Protein AF-A0A661NZW1-F1 (afdb_monomer_lite)

Radius of gyration: 14.14 Å; chains: 1; bounding box: 20×42×42 Å

pLDDT: mean 73.8, std 13.7, range [37.62, 88.06]

Sequence (68 aa):
MTTVKKQSMLIQQALRWISEQRLRDPRARPAALLSEAGARFNLSPAEQEQLLAMLTAGSDGAGNSETT

Structure (mmCIF, N/CA/C/O backbone):
data_AF-A0A661NZW1-F1
#
_entry.id   AF-A0A661NZW1-F1
#
loop_
_atom_site.group_PDB
_atom_site.id
_atom_site.type_symbol
_atom_site.label_atom_id
_atom_site.label_alt_id
_atom_site.label_comp_id
_atom_site.label_asym_id
_atom_site.label_entity_id
_atom_site.label_seq_id
_atom_site.pdbx_PDB_ins_code
_atom_site.Cartn_x
_atom_site.Cartn_y
_atom_site.Cartn_z
_atom_site.occupancy
_atom_site.B_iso_or_equiv
_atom_site.auth_seq_id
_atom_site.auth_comp_id
_atom_site.auth_asym_id
_atom_site.auth_atom_id
_atom_site.pdbx_PDB_model_num
ATOM 1 N N . MET A 1 1 ? 4.944 4.690 27.807 1.00 37.62 1 MET A N 1
ATOM 2 C CA . MET A 1 1 ? 3.950 4.223 26.816 1.00 37.62 1 MET A CA 1
ATOM 3 C C . MET A 1 1 ? 4.272 4.875 25.478 1.00 37.62 1 MET A C 1
ATOM 5 O O . MET A 1 1 ? 4.261 6.091 25.399 1.00 37.62 1 MET A O 1
ATOM 9 N N . THR A 1 2 ? 4.684 4.097 24.475 1.00 44.06 2 THR A N 1
ATOM 10 C CA . THR A 1 2 ? 5.317 4.582 23.228 1.00 44.06 2 THR A CA 1
ATOM 11 C C . THR A 1 2 ? 4.571 4.065 21.994 1.00 44.06 2 THR A C 1
ATOM 13 O O . THR A 1 2 ? 5.111 3.323 21.177 1.00 44.06 2 THR A O 1
ATOM 16 N N . THR A 1 3 ? 3.300 4.434 21.853 1.00 54.38 3 THR A N 1
ATOM 17 C CA . THR A 1 3 ? 2.439 4.031 20.724 1.00 54.38 3 THR A CA 1
ATOM 18 C C . THR A 1 3 ? 2.820 4.698 19.396 1.00 54.38 3 THR A C 1
ATOM 20 O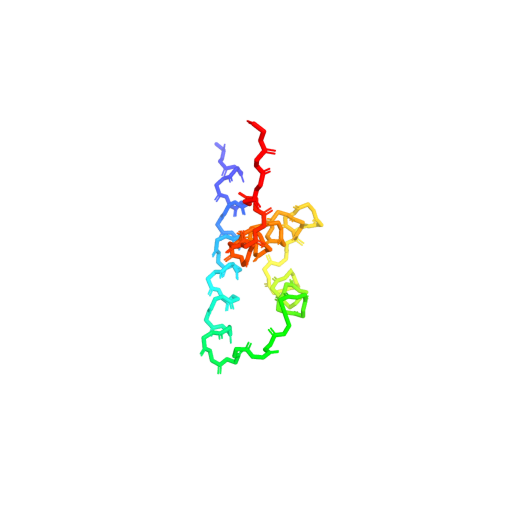 O . THR A 1 3 ? 2.625 4.092 18.348 1.00 54.38 3 THR A O 1
ATOM 23 N N . VAL A 1 4 ? 3.481 5.862 19.424 1.00 53.19 4 VAL A N 1
ATOM 24 C CA . VAL A 1 4 ? 4.017 6.547 18.225 1.00 53.19 4 VAL A CA 1
ATOM 25 C C . VAL A 1 4 ? 5.073 5.716 17.483 1.00 53.19 4 VAL A C 1
ATOM 27 O O . VAL A 1 4 ? 5.156 5.751 16.261 1.00 53.19 4 VAL A O 1
ATOM 30 N N . LYS A 1 5 ? 5.855 4.902 18.201 1.00 54.41 5 LYS A N 1
ATOM 31 C CA . LYS A 1 5 ? 6.991 4.166 17.623 1.00 54.41 5 LYS A CA 1
ATOM 32 C C . LYS A 1 5 ? 6.570 3.001 16.716 1.00 54.41 5 LYS A C 1
ATOM 34 O O . LYS A 1 5 ? 7.308 2.654 15.802 1.00 54.41 5 LYS A O 1
ATOM 39 N N . LYS A 1 6 ? 5.403 2.390 16.967 1.00 55.66 6 LYS A N 1
ATOM 40 C CA . LYS A 1 6 ? 4.907 1.246 16.177 1.00 55.66 6 LYS A CA 1
ATOM 41 C C . LYS A 1 6 ? 4.347 1.670 14.821 1.00 55.66 6 LYS A C 1
ATOM 43 O O . LYS A 1 6 ? 4.632 1.006 13.833 1.00 55.66 6 LYS A O 1
ATOM 48 N N . GLN A 1 7 ? 3.607 2.776 14.789 1.00 59.97 7 GLN A N 1
ATOM 49 C CA . GLN A 1 7 ? 2.987 3.319 13.574 1.00 59.97 7 GLN A CA 1
ATOM 50 C C . GLN A 1 7 ? 4.048 3.631 12.506 1.00 59.97 7 GLN A C 1
ATOM 52 O O . GLN A 1 7 ? 3.984 3.134 11.387 1.00 59.97 7 GLN A O 1
ATOM 57 N N . SER A 1 8 ? 5.133 4.315 12.884 1.00 68.69 8 SER A N 1
ATOM 58 C CA . SER A 1 8 ? 6.235 4.582 11.950 1.00 68.69 8 SER A CA 1
ATOM 59 C C . SER A 1 8 ? 6.959 3.317 11.474 1.00 68.69 8 SER A C 1
ATOM 61 O O . SER A 1 8 ? 7.457 3.286 10.352 1.00 68.69 8 SER A O 1
ATOM 63 N N . MET A 1 9 ? 7.022 2.265 12.296 1.00 77.69 9 MET A N 1
ATOM 64 C CA . MET A 1 9 ? 7.735 1.033 11.949 1.00 77.69 9 MET A CA 1
ATOM 65 C C . MET A 1 9 ? 7.006 0.229 10.865 1.00 77.69 9 MET A C 1
ATOM 67 O O . MET A 1 9 ? 7.661 -0.290 9.964 1.00 77.69 9 MET A O 1
ATOM 71 N N . LEU A 1 10 ? 5.670 0.176 10.907 1.00 81.94 10 LEU A N 1
ATOM 72 C CA . LEU A 1 10 ? 4.860 -0.499 9.885 1.00 81.94 10 LEU A CA 1
ATOM 73 C C . LEU A 1 10 ? 4.944 0.223 8.537 1.00 81.94 10 LEU A C 1
ATOM 75 O O . LEU A 1 10 ? 5.187 -0.422 7.520 1.00 81.94 10 LEU A O 1
ATOM 79 N N . ILE A 1 11 ? 4.847 1.557 8.540 1.00 81.38 11 ILE A N 1
ATOM 80 C CA . ILE A 1 11 ? 5.015 2.391 7.338 1.00 81.38 11 ILE A CA 1
ATOM 81 C C . ILE A 1 11 ? 6.406 2.175 6.724 1.00 81.38 11 ILE A C 1
ATOM 83 O O . ILE A 1 11 ? 6.531 1.931 5.527 1.00 81.38 11 ILE A O 1
ATOM 87 N N . GLN A 1 12 ? 7.467 2.195 7.536 1.00 81.81 12 GLN A N 1
ATOM 88 C CA . GLN A 1 12 ? 8.836 1.945 7.065 1.00 81.81 12 GLN A CA 1
ATOM 89 C C . GLN A 1 12 ? 9.006 0.531 6.486 1.00 81.81 12 GLN A C 1
ATOM 91 O O . GLN A 1 12 ? 9.689 0.350 5.475 1.00 81.81 12 GLN A O 1
ATOM 96 N N . GLN A 1 13 ? 8.387 -0.476 7.105 1.00 86.00 13 GLN A N 1
ATOM 97 C CA . GLN A 1 13 ? 8.467 -1.863 6.648 1.00 86.00 13 GLN A CA 1
ATOM 98 C C . GLN A 1 13 ? 7.686 -2.080 5.345 1.00 86.00 13 GLN A C 1
ATOM 100 O O . GLN A 1 13 ? 8.187 -2.750 4.441 1.00 86.00 13 GLN A O 1
ATOM 105 N N . ALA A 1 14 ? 6.520 -1.444 5.214 1.00 86.94 14 ALA A N 1
ATOM 106 C CA . ALA A 1 14 ? 5.754 -1.379 3.977 1.00 86.94 14 ALA 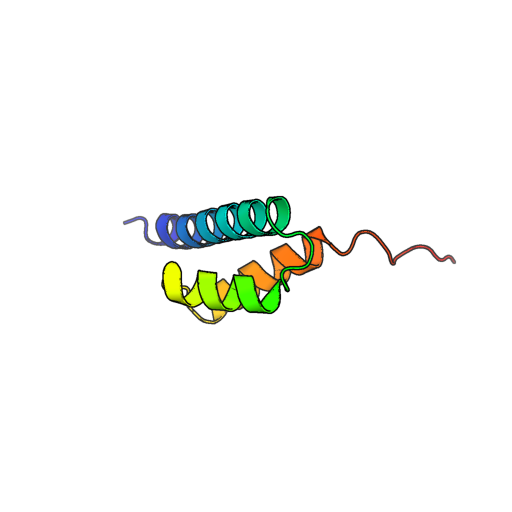A CA 1
ATOM 107 C C . ALA A 1 14 ? 6.554 -0.700 2.859 1.00 86.94 14 ALA A C 1
ATOM 109 O O . ALA A 1 14 ? 6.676 -1.257 1.772 1.00 86.94 14 ALA A O 1
ATOM 110 N N . LEU A 1 15 ? 7.182 0.446 3.134 1.00 81.81 15 LEU A N 1
ATOM 111 C CA . LEU A 1 15 ? 7.993 1.176 2.156 1.00 81.81 15 LEU A CA 1
ATOM 112 C C . LEU A 1 15 ? 9.179 0.338 1.655 1.00 81.81 15 LEU A C 1
ATOM 114 O O . LEU A 1 15 ? 9.452 0.293 0.451 1.00 81.81 15 LEU A O 1
ATOM 118 N N . ARG A 1 16 ? 9.863 -0.362 2.571 1.00 85.81 16 ARG A N 1
ATOM 119 C CA . ARG A 1 16 ? 10.950 -1.287 2.226 1.00 85.81 16 ARG A CA 1
ATOM 120 C C . ARG A 1 16 ? 10.437 -2.409 1.326 1.00 85.81 16 ARG A C 1
ATOM 122 O O . ARG A 1 16 ? 11.019 -2.639 0.272 1.00 85.81 16 ARG A O 1
ATOM 129 N N . TRP A 1 17 ? 9.324 -3.041 1.696 1.00 88.06 17 TRP A N 1
ATOM 130 C CA . TRP A 1 17 ? 8.731 -4.125 0.914 1.00 88.06 17 TRP A CA 1
ATOM 131 C C . TRP A 1 17 ? 8.328 -3.668 -0.495 1.00 88.06 17 TRP A C 1
ATOM 133 O O . TRP A 1 17 ? 8.660 -4.335 -1.471 1.00 88.06 17 TRP A O 1
ATOM 143 N N . ILE A 1 18 ? 7.687 -2.501 -0.624 1.00 84.50 18 ILE A N 1
ATOM 144 C CA . ILE A 1 18 ? 7.327 -1.920 -1.928 1.00 84.50 18 ILE A CA 1
ATOM 145 C C . ILE A 1 18 ? 8.580 -1.629 -2.760 1.00 84.50 18 ILE A C 1
ATOM 147 O O . ILE A 1 18 ? 8.587 -1.887 -3.961 1.00 84.50 18 ILE A O 1
ATOM 151 N N . SER A 1 19 ? 9.650 -1.126 -2.139 1.00 82.31 19 SER A N 1
ATOM 152 C CA . SER A 1 19 ? 10.920 -0.870 -2.833 1.00 82.31 19 SER A CA 1
ATOM 153 C C . SER A 1 19 ? 11.543 -2.162 -3.361 1.00 82.31 19 SER A C 1
ATOM 155 O O . SER A 1 19 ? 11.968 -2.205 -4.512 1.00 82.31 19 SER A O 1
ATOM 157 N N . GLU A 1 20 ? 11.534 -3.237 -2.568 1.00 87.06 20 GLU A N 1
ATOM 158 C CA . GLU A 1 20 ? 11.996 -4.562 -3.000 1.00 87.06 20 GLU A CA 1
ATOM 159 C C . GLU A 1 20 ? 11.139 -5.134 -4.138 1.00 87.06 20 GLU A C 1
ATOM 161 O O . GLU A 1 20 ? 11.678 -5.711 -5.084 1.00 87.06 20 GLU A O 1
ATOM 166 N N . GLN A 1 21 ? 9.815 -4.939 -4.089 1.00 86.00 21 GLN A N 1
ATOM 167 C CA . GLN A 1 21 ? 8.922 -5.342 -5.178 1.00 86.00 21 GLN A CA 1
ATOM 168 C C . GLN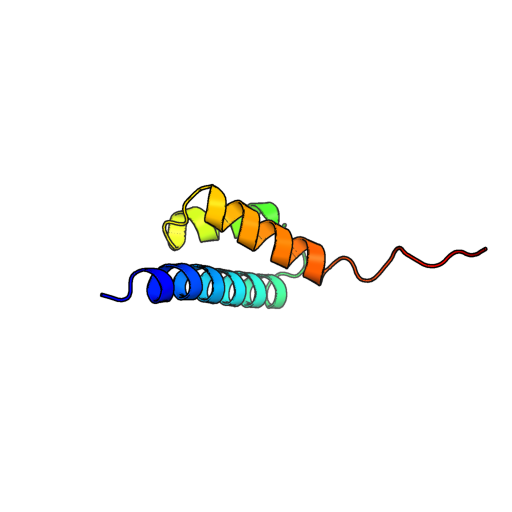 A 1 21 ? 9.170 -4.536 -6.452 1.00 86.00 21 GLN A C 1
ATOM 170 O O . GLN A 1 21 ? 9.247 -5.130 -7.517 1.00 86.00 21 GLN A O 1
ATOM 175 N N . ARG A 1 22 ? 9.384 -3.217 -6.366 1.00 80.94 22 ARG A N 1
ATOM 176 C CA . ARG A 1 22 ? 9.743 -2.383 -7.531 1.00 80.94 22 ARG A CA 1
ATOM 177 C C . ARG A 1 22 ? 11.111 -2.737 -8.116 1.00 80.94 22 ARG A C 1
ATOM 179 O O . ARG A 1 22 ? 11.309 -2.592 -9.316 1.00 80.94 22 ARG A O 1
ATOM 186 N N . LEU A 1 23 ? 12.049 -3.190 -7.284 1.00 81.38 23 LEU A N 1
ATOM 187 C CA . LEU A 1 23 ? 13.356 -3.691 -7.719 1.00 81.38 23 LEU A CA 1
ATOM 188 C C . LEU A 1 23 ? 13.237 -5.010 -8.489 1.00 81.38 23 LEU A C 1
ATOM 190 O O . LEU A 1 23 ? 13.948 -5.209 -9.470 1.00 81.38 23 LEU A O 1
ATOM 194 N N . ARG A 1 24 ? 12.344 -5.905 -8.052 1.00 81.94 24 ARG A N 1
ATOM 195 C CA . ARG A 1 24 ? 12.063 -7.167 -8.753 1.00 81.94 24 ARG A CA 1
ATOM 196 C C . ARG A 1 24 ? 11.198 -6.973 -9.991 1.00 81.94 24 ARG A C 1
ATOM 198 O O . ARG A 1 24 ? 11.427 -7.638 -10.994 1.00 81.94 24 ARG A O 1
ATOM 205 N N . ASP A 1 25 ? 10.232 -6.070 -9.911 1.00 76.81 25 ASP A N 1
ATOM 206 C CA . ASP A 1 25 ? 9.243 -5.828 -10.946 1.00 76.81 25 ASP A CA 1
ATOM 207 C C . ASP A 1 25 ? 9.018 -4.314 -11.122 1.00 76.81 25 ASP A C 1
ATOM 209 O O . ASP A 1 25 ? 8.124 -3.714 -10.516 1.00 76.81 25 ASP A O 1
ATOM 213 N N . PRO A 1 26 ? 9.838 -3.646 -11.955 1.00 74.31 26 PRO A N 1
ATOM 214 C CA . PRO A 1 26 ? 9.750 -2.199 -12.155 1.00 74.31 26 PRO A CA 1
ATOM 215 C C . PRO A 1 26 ? 8.454 -1.760 -12.854 1.00 74.31 26 PRO A C 1
ATOM 217 O O . PRO A 1 26 ? 8.170 -0.564 -12.925 1.00 74.31 26 PRO A O 1
ATOM 220 N N . ARG A 1 27 ? 7.656 -2.708 -13.366 1.00 78.81 27 ARG A N 1
ATOM 221 C CA . ARG A 1 27 ? 6.335 -2.460 -13.959 1.00 78.81 27 ARG A CA 1
ATOM 222 C C . ARG A 1 27 ? 5.191 -2.580 -12.953 1.00 78.81 27 ARG A C 1
ATOM 224 O O . ARG A 1 27 ? 4.063 -2.208 -13.290 1.00 78.81 27 ARG A O 1
ATOM 231 N N . ALA A 1 28 ? 5.454 -3.072 -11.742 1.00 75.75 28 ALA A N 1
ATOM 232 C CA . ALA A 1 28 ? 4.439 -3.185 -10.708 1.00 75.75 28 ALA A CA 1
ATOM 233 C C . ALA A 1 28 ? 3.887 -1.801 -10.343 1.00 75.75 28 ALA A C 1
ATOM 235 O O . ALA A 1 28 ? 4.624 -0.857 -10.043 1.00 75.75 28 ALA A O 1
ATOM 236 N N . ARG A 1 29 ? 2.556 -1.671 -10.384 1.00 79.50 29 ARG A N 1
ATOM 237 C CA . ARG A 1 29 ? 1.897 -0.395 -10.106 1.00 79.50 29 ARG A CA 1
ATOM 238 C C . ARG A 1 29 ? 2.029 -0.052 -8.618 1.00 79.50 29 ARG A C 1
ATOM 240 O O . ARG A 1 29 ? 1.614 -0.861 -7.787 1.00 79.50 29 ARG A O 1
ATOM 247 N N . PRO A 1 30 ? 2.485 1.165 -8.269 1.00 76.31 30 PRO A N 1
ATOM 248 C CA . PRO A 1 30 ? 2.619 1.599 -6.879 1.00 76.31 30 PRO A CA 1
ATOM 249 C C . PRO A 1 30 ? 1.309 1.475 -6.087 1.00 76.31 30 PRO A C 1
ATOM 251 O O . PRO A 1 30 ? 1.331 1.070 -4.932 1.00 76.31 30 PRO A O 1
ATOM 254 N N . ALA A 1 31 ? 0.163 1.733 -6.725 1.00 79.56 31 ALA A N 1
ATOM 255 C CA . ALA A 1 31 ? -1.155 1.588 -6.107 1.00 79.56 31 ALA A CA 1
ATOM 256 C C . ALA A 1 31 ? -1.512 0.133 -5.737 1.00 79.56 31 ALA A C 1
ATOM 258 O O . ALA A 1 31 ? -2.140 -0.098 -4.707 1.00 79.56 31 ALA A O 1
ATOM 259 N N . ALA A 1 32 ? -1.096 -0.850 -6.544 1.00 83.94 32 ALA A N 1
ATOM 260 C CA . ALA A 1 32 ? -1.331 -2.264 -6.247 1.00 83.94 32 ALA A CA 1
ATOM 261 C C . ALA A 1 32 ? -0.463 -2.718 -5.064 1.00 83.94 32 ALA A C 1
ATOM 263 O O . ALA A 1 32 ? -0.973 -3.275 -4.095 1.00 83.94 32 ALA A O 1
ATOM 264 N N . LEU A 1 33 ? 0.825 -2.357 -5.097 1.00 83.50 33 LEU A N 1
ATOM 265 C CA . LEU A 1 33 ? 1.773 -2.642 -4.020 1.00 83.50 33 LEU A CA 1
ATOM 266 C C . LEU A 1 33 ? 1.376 -1.964 -2.701 1.00 83.50 33 LEU A C 1
ATOM 268 O O . LEU A 1 33 ? 1.540 -2.551 -1.637 1.00 83.50 33 LEU A O 1
ATOM 272 N N . LEU A 1 34 ? 0.818 -0.754 -2.762 1.00 82.75 34 LEU A N 1
ATOM 273 C CA . LEU A 1 34 ? 0.265 -0.051 -1.605 1.00 82.75 34 LEU A CA 1
ATOM 274 C C . LEU A 1 34 ? -0.931 -0.791 -1.001 1.00 82.75 34 LEU A C 1
ATOM 276 O O . LEU A 1 34 ? -1.027 -0.902 0.219 1.00 82.75 34 LEU A O 1
ATOM 280 N N . SER A 1 35 ? -1.850 -1.274 -1.839 1.00 83.69 35 SER A N 1
ATOM 281 C CA . SER A 1 35 ? -3.036 -1.999 -1.377 1.00 83.69 35 SER A CA 1
ATOM 282 C C . SER A 1 35 ? -2.640 -3.321 -0.704 1.00 83.69 35 SER A C 1
ATOM 284 O O . SER A 1 35 ? -3.081 -3.603 0.412 1.00 83.69 35 SER A O 1
ATOM 286 N N . GLU A 1 36 ? -1.706 -4.066 -1.308 1.00 86.62 36 GLU A N 1
ATOM 287 C CA . GLU A 1 36 ? -1.115 -5.271 -0.711 1.00 86.62 36 GLU A CA 1
ATOM 288 C C . GLU A 1 36 ? -0.361 -4.974 0.585 1.00 86.62 36 GLU A C 1
ATOM 290 O O . GLU A 1 36 ? -0.552 -5.672 1.579 1.00 86.62 36 GLU A O 1
ATOM 295 N N . ALA A 1 37 ? 0.466 -3.927 0.611 1.00 85.81 37 ALA A N 1
ATOM 296 C CA . ALA A 1 37 ? 1.183 -3.528 1.815 1.00 85.81 37 ALA A CA 1
ATOM 297 C C . ALA A 1 37 ? 0.212 -3.096 2.926 1.00 85.81 37 ALA A C 1
ATOM 299 O O . ALA A 1 37 ? 0.391 -3.476 4.07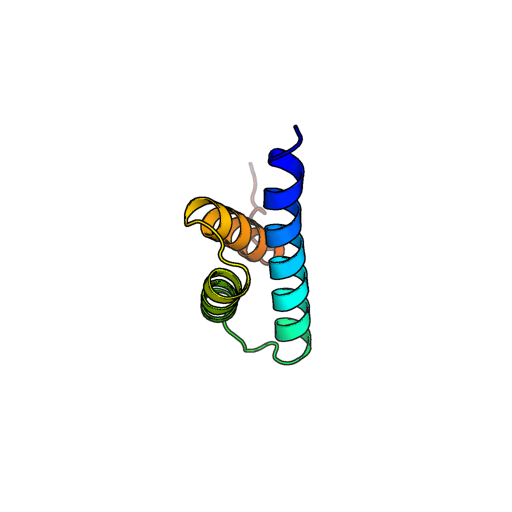9 1.00 85.81 37 ALA A O 1
ATOM 300 N N . GLY A 1 38 ? -0.854 -2.370 2.592 1.00 84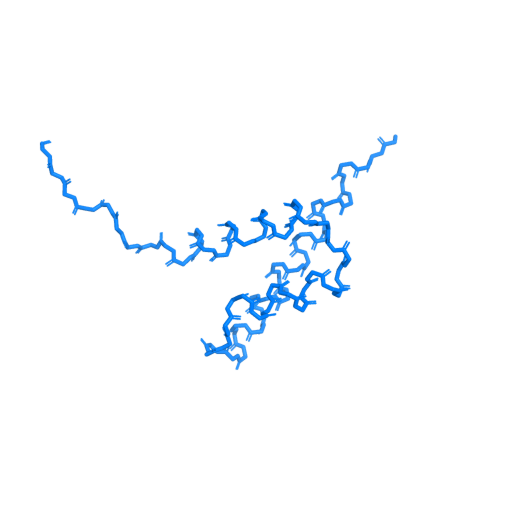.81 38 GLY A N 1
ATOM 301 C CA . GLY A 1 38 ? -1.890 -1.974 3.542 1.00 84.81 38 GLY A CA 1
ATOM 302 C C . GLY A 1 38 ? -2.571 -3.162 4.206 1.00 84.81 38 GLY A C 1
ATOM 303 O O . GLY A 1 38 ? -2.627 -3.220 5.433 1.00 84.81 38 GLY A O 1
ATOM 304 N N . ALA A 1 39 ? -2.993 -4.149 3.413 1.00 85.00 39 ALA A N 1
ATOM 305 C CA . ALA A 1 39 ? -3.577 -5.383 3.933 1.00 85.00 39 ALA A CA 1
ATOM 306 C C . ALA A 1 39 ? -2.561 -6.221 4.732 1.00 85.00 39 ALA A C 1
ATOM 308 O O . ALA A 1 39 ? -2.896 -6.796 5.765 1.00 85.00 39 ALA A O 1
ATOM 309 N N . ARG A 1 40 ? -1.303 -6.272 4.281 1.00 85.19 40 ARG A N 1
ATOM 310 C CA . ARG A 1 40 ? -0.246 -7.099 4.883 1.00 85.19 40 ARG A CA 1
ATOM 311 C C . ARG A 1 40 ? 0.284 -6.544 6.202 1.00 85.19 40 ARG A C 1
ATOM 313 O O . ARG A 1 40 ? 0.582 -7.315 7.110 1.00 85.19 40 ARG A O 1
ATOM 320 N N . PHE A 1 41 ? 0.429 -5.227 6.297 1.00 84.44 41 PHE A N 1
ATOM 321 C CA . PHE A 1 41 ? 0.929 -4.528 7.485 1.00 84.44 41 PHE A CA 1
ATOM 322 C C . PHE A 1 41 ? -0.198 -3.968 8.360 1.00 84.44 41 PHE A C 1
ATOM 324 O O . PHE A 1 41 ? 0.085 -3.378 9.400 1.00 84.44 41 PHE A O 1
ATOM 331 N N . ASN A 1 42 ? -1.458 -4.199 7.971 1.00 83.56 42 ASN A N 1
ATOM 332 C CA . ASN A 1 42 ? -2.656 -3.738 8.666 1.00 83.56 42 ASN A CA 1
ATOM 333 C C . ASN A 1 42 ? -2.648 -2.212 8.882 1.00 83.56 42 ASN A C 1
ATOM 335 O O . ASN A 1 42 ? -2.953 -1.726 9.973 1.00 83.56 42 ASN A O 1
ATOM 339 N N . LEU A 1 43 ? -2.233 -1.482 7.838 1.00 81.88 43 LEU A N 1
ATOM 340 C CA . LEU A 1 43 ? -2.129 -0.023 7.847 1.00 81.88 43 LEU A CA 1
ATOM 341 C C . LEU A 1 43 ? -3.527 0.591 7.891 1.00 81.88 43 LEU A C 1
ATOM 343 O O . LEU A 1 43 ? -4.421 0.188 7.145 1.00 81.88 43 LEU A O 1
ATOM 347 N N . SER A 1 44 ? -3.696 1.608 8.728 1.00 82.50 44 SER A N 1
ATOM 348 C CA . SER A 1 44 ? -4.906 2.428 8.737 1.00 82.50 44 SER A CA 1
ATOM 349 C C . SER A 1 44 ? -5.010 3.247 7.441 1.00 82.50 44 SER A C 1
ATOM 351 O O . SER A 1 44 ? -3.979 3.528 6.823 1.00 82.50 44 SER A O 1
ATOM 353 N N . PRO A 1 45 ? -6.207 3.730 7.058 1.00 81.31 45 PRO A N 1
ATOM 354 C CA . PRO A 1 45 ? -6.379 4.575 5.871 1.00 81.31 45 PRO A CA 1
ATOM 355 C C . PRO A 1 45 ? -5.408 5.766 5.850 1.00 81.31 45 PRO A C 1
ATOM 357 O O . PRO A 1 45 ? -4.733 5.997 4.854 1.00 81.31 45 PRO A O 1
ATOM 360 N N . ALA A 1 46 ? -5.229 6.431 6.996 1.00 83.00 46 ALA A N 1
ATOM 361 C CA . ALA A 1 46 ? -4.280 7.533 7.153 1.00 83.00 46 ALA A CA 1
ATOM 362 C C . ALA A 1 46 ? -2.813 7.121 6.905 1.00 83.00 46 ALA A C 1
ATOM 364 O O . ALA A 1 46 ? -2.030 7.880 6.338 1.00 83.00 46 ALA A O 1
ATOM 365 N N . GLU A 1 47 ? -2.425 5.909 7.311 1.00 83.19 47 GLU A N 1
ATOM 366 C CA . GLU A 1 47 ? -1.070 5.385 7.106 1.00 83.19 47 GLU A CA 1
ATOM 367 C C . GLU A 1 47 ? -0.840 5.005 5.635 1.00 83.19 47 GLU A C 1
ATOM 369 O O . GLU A 1 47 ? 0.246 5.229 5.100 1.00 83.19 47 GLU A O 1
ATOM 374 N N . GLN A 1 48 ? -1.865 4.478 4.955 1.00 83.06 48 GLN A N 1
ATOM 375 C CA . GLN A 1 48 ? -1.813 4.202 3.517 1.00 83.06 48 GLN A CA 1
ATOM 376 C C . GLN A 1 48 ? -1.670 5.492 2.703 1.00 83.06 48 GLN A C 1
ATOM 378 O O . GLN A 1 48 ? -0.876 5.528 1.764 1.00 83.06 48 GLN A O 1
ATOM 383 N N . GLU A 1 49 ? -2.377 6.560 3.077 1.00 83.94 49 GLU A N 1
ATOM 384 C CA . GLU A 1 49 ? -2.232 7.875 2.441 1.00 83.94 49 GLU A CA 1
ATOM 385 C C . GLU A 1 49 ? -0.826 8.454 2.637 1.00 83.94 49 GLU A C 1
ATOM 387 O O . GLU A 1 49 ? -0.217 8.928 1.677 1.00 83.94 49 GLU A O 1
ATOM 392 N N . GLN A 1 50 ? -0.259 8.346 3.844 1.00 82.19 50 GLN A N 1
ATOM 393 C CA . GLN A 1 50 ? 1.130 8.747 4.105 1.00 82.19 50 GLN A CA 1
ATOM 394 C C . GLN A 1 50 ? 2.132 7.945 3.266 1.00 82.19 50 GLN A C 1
ATOM 396 O O . GLN A 1 50 ? 3.058 8.517 2.686 1.00 82.19 50 GLN A O 1
ATOM 401 N N . LEU A 1 51 ? 1.950 6.624 3.174 1.00 81.19 51 LEU A N 1
ATOM 402 C CA . LEU A 1 51 ? 2.814 5.756 2.378 1.00 81.19 51 LEU A CA 1
ATOM 403 C C . LEU A 1 51 ? 2.716 6.092 0.883 1.00 81.19 51 LEU A C 1
ATOM 405 O O . LEU A 1 51 ? 3.738 6.155 0.202 1.00 81.19 51 LEU A O 1
ATOM 409 N N . LEU A 1 52 ? 1.504 6.345 0.378 1.00 80.94 52 LEU A N 1
ATOM 410 C CA . LEU A 1 52 ? 1.265 6.762 -1.004 1.00 80.94 52 LEU A CA 1
ATOM 411 C C . LEU A 1 52 ? 1.928 8.107 -1.300 1.00 80.94 52 LEU A C 1
ATOM 413 O O . LEU A 1 52 ? 2.602 8.232 -2.321 1.00 80.94 52 LEU A O 1
ATOM 417 N N . ALA A 1 53 ? 1.779 9.081 -0.398 1.00 80.44 53 ALA A N 1
ATOM 418 C CA . ALA A 1 53 ? 2.407 10.394 -0.504 1.00 80.44 53 ALA A CA 1
ATOM 419 C C . ALA A 1 53 ? 3.937 10.277 -0.581 1.00 80.44 53 ALA A C 1
ATOM 421 O O . ALA A 1 53 ? 4.560 10.894 -1.439 1.00 80.44 53 ALA A O 1
ATOM 422 N N . MET A 1 54 ? 4.550 9.423 0.245 1.00 77.50 54 MET A N 1
ATOM 423 C CA . MET A 1 54 ? 5.990 9.145 0.173 1.00 77.50 54 MET A CA 1
ATOM 424 C C . MET A 1 54 ? 6.396 8.454 -1.135 1.00 77.50 54 MET A C 1
ATOM 426 O O . MET A 1 54 ? 7.454 8.745 -1.689 1.00 77.50 54 MET A O 1
ATOM 430 N N . LEU A 1 55 ? 5.561 7.546 -1.644 1.00 75.31 55 LEU A N 1
ATOM 431 C CA . LEU A 1 55 ? 5.848 6.781 -2.855 1.00 75.31 55 LEU A CA 1
ATOM 432 C C . LEU A 1 55 ? 5.726 7.631 -4.130 1.00 75.31 55 LEU A C 1
ATOM 434 O O . LEU A 1 55 ? 6.537 7.471 -5.043 1.00 75.31 55 LEU A O 1
ATOM 438 N N . THR A 1 56 ? 4.745 8.539 -4.181 1.00 73.50 56 THR A N 1
ATOM 439 C CA . THR A 1 56 ? 4.583 9.505 -5.277 1.00 73.50 56 THR A CA 1
ATOM 440 C C . THR A 1 56 ? 5.627 10.616 -5.191 1.00 73.50 56 THR A C 1
ATOM 442 O O . THR A 1 56 ? 6.248 10.922 -6.202 1.00 73.50 56 THR A O 1
ATOM 445 N N . ALA A 1 57 ? 5.926 11.135 -3.993 1.00 68.38 57 ALA A N 1
ATOM 446 C CA . ALA A 1 57 ? 6.981 12.132 -3.797 1.00 68.38 57 ALA A CA 1
ATOM 447 C C . ALA A 1 57 ? 8.376 11.582 -4.142 1.00 68.38 57 ALA A C 1
ATOM 449 O O . ALA A 1 57 ? 9.219 12.307 -4.653 1.00 68.38 57 ALA A O 1
ATOM 450 N N . GLY A 1 58 ? 8.621 10.286 -3.921 1.00 59.81 58 GLY A N 1
ATOM 451 C CA . GLY A 1 58 ? 9.870 9.626 -4.312 1.00 59.81 58 GLY A CA 1
ATOM 452 C C . GLY A 1 58 ? 10.001 9.325 -5.812 1.00 59.81 58 GLY A C 1
ATOM 453 O O . GLY A 1 58 ? 11.051 8.851 -6.237 1.00 59.81 58 GLY A O 1
ATOM 454 N N . SER A 1 59 ? 8.955 9.531 -6.620 1.00 50.06 59 SER A N 1
ATOM 455 C CA . SER A 1 59 ? 9.005 9.403 -8.090 1.00 50.06 59 SER A CA 1
ATOM 456 C C . SER A 1 59 ? 8.762 10.730 -8.819 1.00 50.06 59 SER A C 1
ATOM 458 O O . SER A 1 59 ? 9.062 10.816 -10.007 1.00 50.06 59 SER A O 1
ATOM 460 N N . ASP A 1 60 ? 8.309 11.767 -8.113 1.00 45.56 60 ASP A N 1
ATOM 461 C CA . ASP A 1 60 ? 8.142 13.121 -8.640 1.00 45.56 60 ASP A CA 1
ATOM 462 C C . ASP A 1 60 ? 9.436 13.934 -8.483 1.00 45.56 60 ASP A C 1
ATOM 464 O O . ASP A 1 60 ? 9.579 14.840 -7.668 1.00 45.56 60 ASP A O 1
ATOM 468 N N . GLY A 1 61 ? 10.435 13.534 -9.262 1.00 49.19 61 GLY A N 1
ATOM 469 C CA . GLY A 1 61 ? 11.622 14.328 -9.549 1.00 49.19 61 GLY A CA 1
ATOM 470 C C . GLY A 1 61 ? 11.562 14.866 -10.973 1.00 49.19 61 GLY A C 1
ATOM 471 O O . GLY A 1 61 ? 12.504 14.643 -11.723 1.00 49.19 61 GLY A O 1
ATOM 472 N N . ALA A 1 62 ? 10.452 15.486 -11.387 1.00 48.03 62 ALA A N 1
ATOM 473 C CA . ALA A 1 62 ? 10.359 16.185 -12.671 1.00 48.03 62 ALA A CA 1
ATOM 474 C C . ALA A 1 62 ? 9.123 17.095 -12.722 1.00 48.03 62 ALA A C 1
ATOM 476 O O . ALA A 1 62 ? 8.070 16.686 -13.201 1.00 48.03 62 ALA A O 1
ATOM 477 N N . GLY A 1 63 ? 9.256 18.349 -12.281 1.00 49.09 63 GLY A N 1
ATOM 478 C CA . GLY A 1 63 ? 8.215 19.333 -12.575 1.00 49.09 63 GLY A CA 1
ATOM 479 C C . GLY A 1 63 ? 8.197 20.596 -11.734 1.00 49.09 63 GLY A C 1
ATOM 480 O 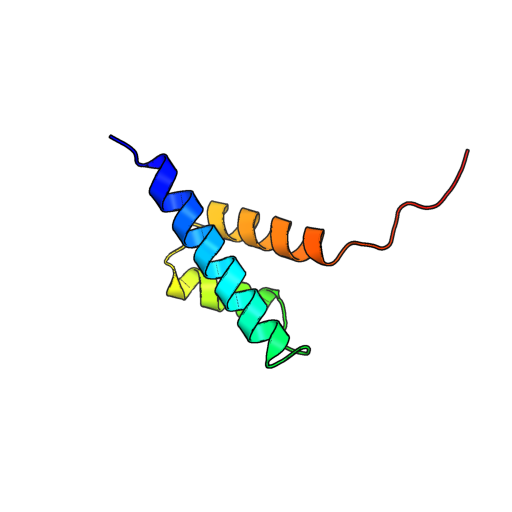O . GLY A 1 63 ? 7.123 20.970 -11.301 1.00 49.09 63 GLY A O 1
ATOM 481 N N . ASN A 1 64 ? 9.331 21.266 -11.510 1.00 48.62 64 ASN A N 1
ATOM 482 C CA . ASN A 1 64 ? 9.337 22.715 -11.256 1.00 48.62 64 ASN A CA 1
ATOM 483 C C . ASN A 1 64 ? 10.633 23.322 -11.804 1.00 48.62 64 ASN A C 1
ATOM 485 O O . ASN A 1 64 ? 11.565 23.659 -11.077 1.00 48.62 64 ASN A O 1
ATOM 489 N N . SER A 1 65 ? 10.680 23.426 -13.126 1.00 62.91 65 SER A N 1
ATOM 490 C CA . SER A 1 65 ? 11.539 24.360 -13.843 1.00 62.91 65 SER A CA 1
ATOM 491 C C . SER A 1 65 ? 10.631 25.223 -14.715 1.00 62.91 65 SER A C 1
ATOM 493 O O . SER A 1 65 ? 10.165 24.725 -15.731 1.00 62.91 65 SER A O 1
ATOM 495 N N . GLU A 1 66 ? 10.334 26.448 -14.267 1.00 62.09 66 GLU A N 1
ATOM 496 C CA . GLU A 1 66 ? 10.179 27.685 -15.069 1.00 62.09 66 GLU A CA 1
ATOM 497 C C . GLU A 1 66 ? 9.732 28.840 -14.144 1.00 62.09 66 GLU A C 1
ATOM 499 O O . GLU A 1 66 ? 8.731 28.730 -13.444 1.00 62.09 66 GLU A O 1
ATOM 504 N N . THR A 1 67 ? 10.626 29.790 -13.837 1.00 51.78 67 THR A N 1
ATOM 505 C CA . THR A 1 67 ? 10.862 31.101 -14.495 1.00 51.78 67 THR A CA 1
ATOM 506 C C . THR A 1 67 ? 9.863 32.195 -14.122 1.00 51.78 67 THR A C 1
ATOM 508 O O . THR A 1 67 ? 8.739 32.227 -14.615 1.00 51.78 67 THR A O 1
ATOM 511 N N . THR A 1 68 ? 10.339 33.165 -13.343 1.00 59.06 68 THR A N 1
ATOM 512 C CA . THR A 1 68 ? 10.144 34.610 -13.555 1.00 59.06 68 THR A CA 1
ATOM 513 C C . THR A 1 68 ? 11.311 35.334 -12.896 1.00 59.06 68 THR A C 1
ATOM 515 O O . THR A 1 68 ? 11.693 34.914 -11.781 1.00 59.06 68 THR A O 1
#

Foldseek 3Di:
DCPVVLLVVLLVVLLVQLVVVCVVPVPDDSVVSLVVSCVVSVHDPVSSVVSVVVVVVVVPPDDDDDDD

Secondary structure (DSSP, 8-state):
--THHHHHHHHHHHHHHHHHHHHH-TTS-HHHHHHHHHHHHT--HHHHHHHHHHHHHTT--S------